Protein AF-A0A9E5DYR8-F1 (afdb_monomer)

Radius of gyration: 23.83 Å; Cα contacts (8 Å, |Δi|>4): 126; chains: 1; bounding box: 58×71×40 Å

Solvent-accessible surface area (backbone atoms only — not comparable to full-atom values): 5945 Å² total; per-residue (Å²): 138,86,86,80,79,82,84,80,82,74,81,85,72,75,71,77,76,78,77,70,74,74,74,64,49,75,17,74,43,78,89,66,43,67,97,70,86,52,70,47,28,23,45,57,77,34,34,35,28,72,40,79,42,73,93,47,99,76,27,37,37,32,37,25,38,33,64,91,76,72,44,77,45,80,48,78,42,66,45,71,88,55,59,79,45,76,77,48,56,75,80,113

Foldseek 3Di:
DDDDDDDDDDPPPVDPPPPPVPQQAEALDPVSDDLDDDQSHQHVVFWHFHDWDPPDPFFIWTFTQGRVVRDTDIDTHGDVVQVPDPVSVVVD

Nearest PDB structures (foldseek):
  6b2q-assembly2_B  TM=7.260E-01  e=1.395E-02  Mycobacterium tuberculosis
  6b2q-assembly1_D  TM=7.282E-01  e=1.938E-02  Mycobacterium tuberculosis
  3ork-assembly1_A  TM=7.074E-01  e=6.755E-02  Mycobacterium tuberculosis H37Ra
  3orp-assembly1_A  TM=7.046E-01  e=7.214E-02  Mycobacterium tuberculosis H37Ra
  7jxy-assembly2_B  TM=6.238E-01  e=1.220E-01  Homo sapiens

Mean predicted aligned error: 13.29 Å

Sequence (92 aa):
MRDVVPRDSRPTGDSVAQESSPVPVLYPTEESAPATWKVGDVILDLYEVKQVHEGGNMGLVYRVHHKGWNMDLAVKSPRPEYFETEAQKEDF

Secondary structure (DSSP, 8-state):
---PPP---------------PPPPEE-SGGGS-SS--TT-EETTTEEEEEEE---TT-EEEEEEETTTTEEEEEEE--GGGSSSHHHHTT-

pLDDT: mean 76.42, std 19.4, range [39.59, 98.0]

Structure (mmCIF, N/CA/C/O backbone):
data_AF-A0A9E5DYR8-F1
#
_entry.id   AF-A0A9E5DYR8-F1
#
loop_
_atom_site.group_PDB
_atom_site.id
_atom_site.type_symbol
_atom_site.label_atom_id
_atom_site.label_alt_id
_atom_site.label_comp_id
_atom_site.label_asym_id
_atom_site.label_entity_id
_atom_site.label_seq_id
_atom_site.pdbx_PDB_ins_code
_atom_site.Cartn_x
_atom_site.Cartn_y
_atom_site.Cartn_z
_atom_site.occupancy
_atom_site.B_iso_or_equiv
_atom_site.auth_seq_id
_atom_site.auth_comp_id
_atom_site.auth_asym_id
_atom_site.auth_atom_id
_atom_site.pdbx_PDB_model_num
ATOM 1 N N . MET A 1 1 ? -42.277 -60.151 17.083 1.00 46.19 1 MET A N 1
ATOM 2 C 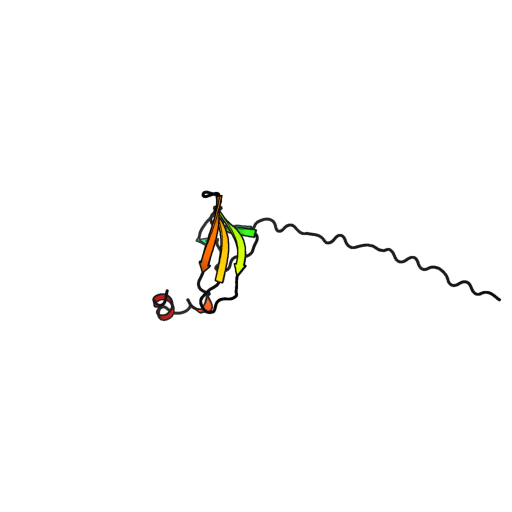CA . MET A 1 1 ? -40.950 -60.066 17.722 1.00 46.19 1 MET A CA 1
ATOM 3 C C . MET A 1 1 ? -40.329 -58.771 17.223 1.00 46.19 1 MET A C 1
ATOM 5 O O . MET A 1 1 ? -40.266 -58.595 16.016 1.00 46.19 1 MET A O 1
ATOM 9 N N . ARG A 1 2 ? -40.121 -57.792 18.109 1.00 44.97 2 ARG A N 1
ATOM 10 C CA . ARG A 1 2 ? -39.675 -56.430 17.772 1.00 44.97 2 ARG A CA 1
ATOM 11 C C . ARG A 1 2 ? -38.202 -56.329 18.149 1.00 44.97 2 ARG A C 1
ATOM 13 O O . ARG A 1 2 ? -37.917 -56.324 19.341 1.00 44.97 2 ARG A O 1
ATOM 20 N N . ASP A 1 3 ? -37.316 -56.229 17.169 1.00 49.31 3 ASP A N 1
ATOM 21 C CA . ASP A 1 3 ? -35.912 -55.911 17.420 1.00 49.31 3 ASP A CA 1
ATOM 22 C C . ASP A 1 3 ? -35.739 -54.388 17.411 1.00 49.31 3 ASP A C 1
ATOM 24 O O . ASP A 1 3 ? -35.978 -53.705 16.414 1.00 49.31 3 ASP A O 1
ATOM 28 N N . VAL A 1 4 ? -35.414 -53.851 18.586 1.00 55.44 4 VAL A N 1
ATOM 29 C CA . VAL A 1 4 ? -35.111 -52.440 18.834 1.00 55.44 4 VAL A CA 1
ATOM 30 C C . VAL A 1 4 ? -33.636 -52.218 18.503 1.00 55.44 4 VAL A C 1
ATOM 32 O O . VAL A 1 4 ? -32.764 -52.789 19.151 1.00 55.44 4 VAL A O 1
ATOM 35 N N . VAL A 1 5 ? -33.353 -51.385 17.502 1.00 61.25 5 VAL A N 1
ATOM 36 C CA . VAL A 1 5 ? -31.987 -50.959 17.157 1.00 61.25 5 VAL A CA 1
ATOM 37 C C . VAL A 1 5 ? -31.537 -49.859 18.138 1.00 61.25 5 VAL A C 1
ATOM 39 O O . VAL A 1 5 ? -32.334 -48.952 18.407 1.00 61.25 5 VAL A O 1
ATOM 42 N N . PRO A 1 6 ? -30.304 -49.878 18.685 1.00 51.47 6 PRO A N 1
ATOM 43 C CA . PRO A 1 6 ? -29.845 -48.847 19.615 1.00 51.47 6 PRO A CA 1
ATOM 44 C C . PRO A 1 6 ? -29.602 -47.513 18.897 1.00 51.47 6 PRO A C 1
ATOM 46 O O . PRO A 1 6 ? -29.006 -47.467 17.822 1.00 51.47 6 PRO A O 1
ATOM 49 N N . ARG A 1 7 ? -30.048 -46.413 19.518 1.00 55.56 7 ARG A N 1
ATOM 50 C CA . ARG A 1 7 ? -29.692 -45.042 19.132 1.00 55.56 7 ARG A CA 1
ATOM 51 C C . ARG A 1 7 ? -28.212 -44.808 19.422 1.00 55.56 7 ARG A C 1
ATOM 53 O O . ARG A 1 7 ? -27.845 -44.639 20.581 1.00 55.56 7 ARG A O 1
ATOM 60 N N . ASP A 1 8 ? -27.400 -44.752 18.375 1.00 49.38 8 ASP A N 1
ATOM 61 C CA . ASP A 1 8 ? -26.025 -44.278 18.480 1.00 49.38 8 ASP A CA 1
ATOM 62 C C . ASP A 1 8 ? -26.023 -42.744 18.401 1.00 49.38 8 ASP A C 1
ATOM 64 O O . ASP A 1 8 ? -26.296 -42.135 17.361 1.00 49.38 8 ASP A O 1
ATOM 68 N N . SER A 1 9 ? -25.810 -42.115 19.553 1.00 49.31 9 SER A N 1
ATOM 69 C CA . SER A 1 9 ? -25.691 -40.669 19.712 1.00 49.31 9 SER A CA 1
ATOM 70 C C . SER A 1 9 ? -24.355 -40.214 19.130 1.00 49.31 9 SER A C 1
ATOM 72 O O . SER A 1 9 ? -23.317 -40.355 19.772 1.00 49.31 9 SER A O 1
ATOM 74 N N . ARG A 1 10 ? -24.359 -39.642 17.921 1.00 51.03 10 ARG A N 1
ATOM 75 C CA . ARG A 1 10 ? -23.182 -38.924 17.416 1.00 51.03 10 ARG A CA 1
ATOM 76 C C . ARG A 1 10 ? -23.037 -37.601 18.174 1.00 51.03 10 ARG A C 1
ATOM 78 O O . ARG A 1 10 ? -24.021 -36.867 18.269 1.00 51.03 10 ARG A O 1
ATOM 85 N N . PRO A 1 11 ? -21.845 -37.260 18.685 1.00 47.50 11 PRO A N 1
ATOM 86 C CA . PRO A 1 11 ? -21.601 -35.927 19.197 1.00 47.50 11 PRO A CA 1
ATOM 87 C C . PRO A 1 11 ? -21.517 -34.978 17.998 1.00 47.50 11 PRO A C 1
ATOM 89 O O . PRO A 1 11 ? -20.587 -35.063 17.197 1.00 47.50 11 PRO A O 1
ATOM 92 N N . THR A 1 12 ? -22.486 -34.073 17.857 1.00 50.56 12 THR A N 1
ATOM 93 C CA . THR A 1 12 ? -22.321 -32.874 17.027 1.00 50.56 12 THR A CA 1
ATOM 94 C C . THR A 1 12 ? -21.354 -31.953 17.763 1.00 50.56 12 THR A C 1
ATOM 96 O O . THR A 1 12 ? -21.748 -31.041 18.483 1.00 50.56 12 THR A O 1
ATOM 99 N N . GLY A 1 13 ? -20.063 -32.259 17.659 1.00 46.84 13 GLY A N 1
ATOM 100 C CA . GLY A 1 13 ? -19.022 -31.266 17.848 1.00 46.84 13 GLY A CA 1
ATOM 101 C C . GLY A 1 13 ? -19.037 -30.387 16.612 1.00 46.84 13 GLY A C 1
ATOM 102 O O . GLY A 1 13 ? -18.286 -30.649 15.676 1.00 46.84 13 GLY A O 1
ATOM 103 N N . ASP A 1 14 ? -19.931 -29.397 16.581 1.00 47.69 14 ASP A N 1
ATOM 104 C CA . ASP A 1 14 ? -19.797 -28.302 15.632 1.00 47.69 14 ASP A CA 1
ATOM 105 C C . ASP A 1 14 ? -18.512 -27.574 16.001 1.00 47.69 14 ASP A C 1
ATOM 107 O O . ASP A 1 14 ? -18.402 -26.854 16.994 1.00 47.69 14 ASP A O 1
ATOM 111 N N . SER A 1 15 ? -17.501 -27.928 15.217 1.00 50.16 15 SER A N 1
ATOM 112 C CA . SER A 1 15 ? -16.172 -27.373 15.183 1.00 50.16 15 SER A CA 1
ATOM 113 C C . SER A 1 15 ? -16.289 -25.860 15.271 1.00 50.16 15 SER A C 1
ATOM 115 O O . SER A 1 15 ? -16.805 -25.219 14.356 1.00 50.16 15 SER A O 1
ATOM 117 N N . VAL A 1 16 ? -15.810 -25.291 16.376 1.00 44.12 16 VAL A N 1
ATOM 118 C CA . VAL A 1 16 ? -15.523 -23.862 16.456 1.00 44.12 16 VAL A CA 1
ATOM 119 C C . VAL A 1 16 ? -14.579 -23.587 15.292 1.00 44.12 16 VAL A C 1
ATOM 121 O O . VAL A 1 16 ? -13.427 -24.023 15.310 1.00 44.12 16 VAL A O 1
ATOM 124 N N . ALA A 1 17 ? -15.099 -22.966 14.232 1.00 48.78 17 ALA A N 1
ATOM 125 C CA . ALA A 1 17 ? -14.280 -22.394 13.187 1.00 48.78 17 ALA A CA 1
ATOM 126 C C . ALA A 1 17 ? -13.389 -21.391 13.907 1.00 48.78 17 ALA A C 1
ATOM 128 O O . ALA A 1 17 ? -13.847 -20.368 14.414 1.00 48.78 17 ALA A O 1
ATOM 129 N N . GLN A 1 18 ? -12.135 -21.785 14.080 1.00 39.59 18 GLN A N 1
ATOM 130 C CA . GLN A 1 18 ? -11.111 -20.972 14.684 1.00 39.59 18 GLN A CA 1
ATOM 131 C C . GLN A 1 18 ? -10.857 -19.852 13.680 1.00 39.59 18 GLN A C 1
ATOM 133 O O . GLN A 1 18 ? -10.026 -19.979 12.785 1.00 39.59 18 GLN A O 1
ATOM 138 N N . GLU A 1 19 ? -11.651 -18.787 13.771 1.00 44.25 19 GLU A N 1
ATOM 139 C CA . GLU A 1 19 ? -11.402 -17.531 13.087 1.00 44.25 19 GLU A CA 1
ATOM 140 C C . GLU A 1 19 ? -10.165 -16.952 13.764 1.00 44.25 19 GLU A C 1
ATOM 142 O O . GLU A 1 19 ? -10.221 -16.185 14.724 1.00 44.25 19 GLU A O 1
ATOM 147 N N . SER A 1 20 ? -9.007 -17.470 13.352 1.00 48.09 20 SER A N 1
ATOM 148 C CA . SER A 1 20 ? -7.715 -16.901 13.662 1.00 48.09 20 SER A CA 1
ATOM 149 C C . SER A 1 20 ? -7.715 -15.537 12.999 1.00 48.09 20 SER A C 1
ATOM 151 O O . SER A 1 20 ? -7.324 -15.426 11.838 1.00 48.09 20 SER A O 1
ATOM 153 N N . SER A 1 21 ? -8.228 -14.525 13.701 1.00 47.31 21 SER A N 1
ATOM 154 C CA . SER A 1 21 ? -8.027 -13.129 13.339 1.00 47.31 21 SER A CA 1
ATOM 155 C C . SER A 1 21 ? -6.540 -12.986 13.039 1.00 47.31 21 SER A C 1
ATOM 157 O O . SER A 1 21 ? -5.734 -13.184 13.957 1.00 47.31 21 SER A O 1
ATOM 159 N N . PRO A 1 22 ? -6.142 -12.768 11.775 1.00 64.44 22 PRO A N 1
ATOM 160 C CA . PRO A 1 22 ? -4.736 -12.657 11.465 1.00 64.44 22 PRO A CA 1
ATOM 161 C C . PRO A 1 22 ? -4.243 -11.428 12.217 1.00 64.44 22 PRO A C 1
ATOM 163 O O . PRO A 1 22 ? -4.760 -10.324 12.044 1.00 64.44 22 PRO A O 1
ATOM 166 N N . VAL A 1 23 ? -3.298 -11.644 13.129 1.00 68.31 23 VAL A N 1
ATOM 167 C CA . VAL A 1 23 ? -2.586 -10.545 13.774 1.00 68.31 23 VAL A CA 1
ATOM 168 C C . VAL A 1 23 ? -1.993 -9.712 12.634 1.00 68.31 23 VAL A C 1
ATOM 170 O O . VAL A 1 23 ? -1.356 -10.306 11.759 1.00 68.31 23 VAL A O 1
ATOM 173 N N . PRO A 1 24 ? -2.234 -8.390 12.580 1.00 75.88 24 PRO A N 1
ATOM 174 C CA . PRO A 1 24 ? -1.708 -7.571 11.498 1.00 75.88 24 PRO A CA 1
ATOM 175 C C . PRO A 1 24 ? -0.186 -7.682 11.497 1.00 75.88 24 PRO A C 1
ATOM 177 O O . PRO A 1 24 ? 0.461 -7.453 12.523 1.00 75.88 24 PRO A O 1
ATOM 180 N N . VAL A 1 25 ? 0.382 -8.079 10.360 1.00 90.44 25 VAL A N 1
ATOM 181 C CA . VAL A 1 25 ? 1.833 -8.188 10.211 1.00 90.44 25 VAL A CA 1
ATOM 182 C C . VAL A 1 25 ? 2.368 -6.790 9.924 1.00 90.44 25 VAL A C 1
ATOM 184 O O . VAL A 1 25 ? 1.928 -6.134 8.980 1.00 90.44 25 VAL A O 1
ATOM 187 N N . LEU A 1 26 ? 3.274 -6.310 10.776 1.00 93.88 26 LEU A N 1
ATOM 188 C CA . LEU A 1 26 ? 3.814 -4.955 10.703 1.00 93.88 26 LEU A CA 1
ATOM 189 C C . LEU A 1 26 ? 5.194 -4.963 10.045 1.00 93.88 26 LEU A C 1
ATOM 191 O O . LEU A 1 26 ? 6.066 -5.739 10.437 1.00 93.88 26 LEU A O 1
ATOM 195 N N . TYR A 1 27 ? 5.391 -4.050 9.100 1.00 95.38 27 TYR A N 1
ATOM 196 C CA . TYR A 1 27 ? 6.655 -3.822 8.406 1.00 95.38 27 TYR A CA 1
ATOM 197 C C . TYR A 1 27 ? 7.040 -2.349 8.578 1.00 95.38 27 TYR A C 1
ATOM 199 O O . TYR A 1 27 ? 6.652 -1.518 7.756 1.00 95.38 27 TYR A O 1
ATOM 207 N N . PRO A 1 28 ? 7.733 -1.982 9.671 1.00 92.19 28 PRO A N 1
ATOM 208 C CA . PRO A 1 28 ? 7.943 -0.581 10.041 1.00 92.19 28 PRO A CA 1
ATOM 209 C C . PRO A 1 28 ? 8.922 0.156 9.114 1.00 92.19 28 PRO A C 1
ATOM 211 O O . PRO A 1 28 ? 8.922 1.384 9.088 1.00 92.19 28 PRO A O 1
ATOM 214 N N . THR A 1 29 ? 9.749 -0.565 8.347 1.00 94.00 29 THR A N 1
ATOM 215 C CA . THR A 1 29 ? 10.714 0.021 7.399 1.00 94.00 29 THR A CA 1
ATOM 216 C C . THR A 1 29 ? 1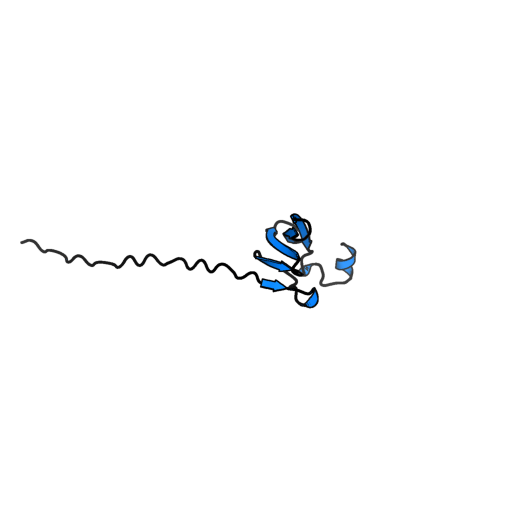0.588 -0.588 6.007 1.00 94.00 29 THR A C 1
ATOM 218 O O . THR A 1 29 ? 10.052 -1.689 5.843 1.00 94.00 29 THR A O 1
ATOM 221 N N . GLU A 1 30 ? 11.113 0.117 5.006 1.00 89.62 30 GLU A N 1
ATOM 222 C CA . GLU A 1 30 ? 11.076 -0.298 3.600 1.00 89.62 30 GLU A CA 1
ATOM 223 C C . GLU A 1 30 ? 11.821 -1.619 3.370 1.00 89.62 30 GLU A C 1
ATOM 225 O O . GLU A 1 30 ? 11.337 -2.475 2.639 1.00 89.62 30 GLU A O 1
ATOM 230 N N . GLU A 1 31 ? 12.945 -1.840 4.056 1.00 91.00 31 GLU A N 1
ATOM 231 C CA . GLU A 1 31 ? 13.760 -3.056 3.918 1.00 91.00 31 GLU A CA 1
ATOM 232 C C . GLU A 1 31 ? 13.066 -4.300 4.477 1.00 91.00 31 GLU A C 1
ATOM 234 O O . GLU A 1 31 ? 13.358 -5.420 4.061 1.00 91.00 31 GLU A O 1
ATOM 239 N N . SER A 1 32 ? 12.169 -4.110 5.447 1.00 91.88 32 SER A N 1
ATOM 240 C CA . SER A 1 32 ? 11.399 -5.205 6.037 1.00 91.88 32 SER A CA 1
ATOM 241 C C . SER A 1 32 ? 10.191 -5.596 5.188 1.00 91.88 32 SER A C 1
ATOM 243 O O . SER A 1 32 ? 9.690 -6.714 5.321 1.00 91.88 32 SER A O 1
ATOM 245 N N . ALA A 1 33 ? 9.714 -4.688 4.331 1.00 90.69 33 ALA A N 1
ATOM 246 C CA . ALA A 1 33 ? 8.494 -4.885 3.570 1.00 90.69 33 ALA A CA 1
ATOM 247 C C . ALA A 1 33 ? 8.707 -5.929 2.457 1.00 90.69 33 ALA A C 1
ATOM 249 O O . ALA A 1 33 ? 9.658 -5.833 1.678 1.00 90.69 33 ALA A O 1
ATOM 250 N N . PRO A 1 34 ? 7.822 -6.932 2.334 1.00 89.88 34 PRO A N 1
ATOM 251 C CA . PRO A 1 34 ? 7.938 -7.926 1.282 1.00 89.88 34 PRO A CA 1
ATOM 252 C C . PRO A 1 34 ? 7.590 -7.317 -0.082 1.00 89.88 34 PRO A C 1
ATOM 254 O O . PRO A 1 34 ? 6.802 -6.376 -0.183 1.00 89.88 34 PRO A O 1
ATOM 257 N N . ALA A 1 35 ? 8.110 -7.920 -1.153 1.00 86.50 35 ALA A N 1
ATOM 258 C CA . ALA A 1 35 ? 7.796 -7.524 -2.530 1.00 86.50 35 ALA A CA 1
ATOM 259 C C . ALA A 1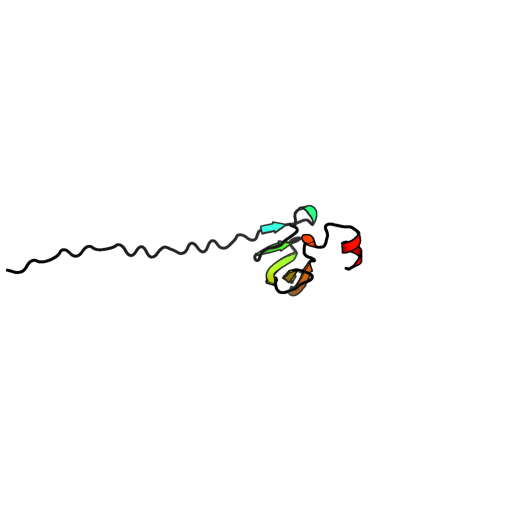 35 ? 6.315 -7.740 -2.912 1.00 86.50 35 ALA A C 1
ATOM 261 O O . ALA A 1 35 ? 5.824 -7.178 -3.887 1.00 86.50 35 ALA A O 1
ATOM 262 N N . THR A 1 36 ? 5.589 -8.572 -2.165 1.00 88.75 36 THR A N 1
ATOM 263 C CA . THR A 1 36 ? 4.159 -8.827 -2.360 1.00 88.75 36 THR A CA 1
ATOM 264 C C . THR A 1 36 ? 3.449 -8.719 -1.024 1.00 88.75 36 THR A C 1
ATOM 266 O O . THR A 1 36 ? 3.871 -9.347 -0.052 1.00 88.75 36 THR A O 1
ATOM 269 N N . TRP A 1 37 ? 2.372 -7.937 -0.981 1.00 92.00 37 TRP A N 1
ATOM 270 C CA . TRP A 1 37 ? 1.624 -7.674 0.245 1.00 92.00 37 TRP A CA 1
ATOM 271 C C . TRP A 1 37 ? 0.353 -8.515 0.327 1.00 92.00 37 TRP A C 1
ATOM 273 O O . TRP A 1 37 ? -0.223 -8.917 -0.687 1.00 92.00 37 TRP A O 1
ATOM 283 N N . LYS A 1 38 ? -0.112 -8.755 1.550 1.00 93.00 38 LYS A N 1
ATOM 284 C CA . LYS A 1 38 ? -1.333 -9.500 1.860 1.00 93.00 38 LYS A CA 1
ATOM 285 C C . LYS A 1 38 ? -2.320 -8.616 2.607 1.00 93.00 38 LYS A C 1
ATOM 287 O O . LYS A 1 38 ? -1.946 -7.645 3.254 1.00 93.00 38 LYS A O 1
ATOM 292 N N . VAL A 1 39 ? -3.602 -8.966 2.535 1.00 94.62 39 VAL A N 1
ATOM 293 C CA . VAL A 1 39 ? -4.637 -8.284 3.325 1.00 94.62 39 VAL A CA 1
ATOM 294 C C . VAL A 1 39 ? -4.311 -8.410 4.815 1.00 94.62 39 VAL A C 1
ATOM 296 O O . VAL A 1 39 ? -4.062 -9.512 5.297 1.00 94.62 39 VAL A O 1
ATOM 299 N N . GLY A 1 40 ? -4.332 -7.282 5.525 1.00 94.38 40 GLY A N 1
ATOM 300 C CA . GLY A 1 40 ? -3.968 -7.177 6.939 1.00 94.38 40 GLY A CA 1
ATOM 301 C C . GLY A 1 40 ? -2.516 -6.764 7.200 1.00 94.38 40 GLY A C 1
ATOM 302 O O . GLY A 1 40 ? -2.203 -6.405 8.335 1.00 94.38 40 GLY A O 1
ATOM 303 N N . ASP A 1 41 ? -1.648 -6.758 6.183 1.00 95.50 41 ASP A N 1
ATOM 304 C CA . ASP A 1 41 ? -0.295 -6.212 6.316 1.00 95.50 41 ASP A CA 1
ATOM 305 C C . ASP A 1 41 ? -0.351 -4.696 6.553 1.00 95.50 41 ASP A C 1
ATOM 307 O O . ASP A 1 41 ? -1.176 -3.986 5.966 1.00 95.50 41 ASP A O 1
ATOM 311 N N . VAL A 1 42 ? 0.552 -4.187 7.391 1.00 95.94 42 VAL A N 1
ATOM 312 C CA . VAL A 1 42 ? 0.745 -2.750 7.612 1.00 95.94 42 VAL A CA 1
ATOM 313 C C . VAL A 1 42 ? 2.162 -2.373 7.205 1.00 95.94 42 VAL A C 1
ATOM 315 O O . VAL A 1 42 ? 3.133 -2.757 7.854 1.00 95.94 42 VAL A O 1
ATOM 318 N N . ILE A 1 43 ? 2.266 -1.589 6.139 1.00 96.38 43 ILE A N 1
ATOM 319 C CA . ILE A 1 43 ? 3.530 -1.161 5.542 1.00 96.38 43 ILE A CA 1
ATOM 320 C C . ILE A 1 43 ? 3.884 0.233 6.067 1.00 96.38 43 ILE A C 1
ATOM 322 O O . ILE A 1 43 ? 3.039 1.133 6.066 1.00 96.38 43 ILE A O 1
ATOM 326 N N . LEU A 1 44 ? 5.120 0.406 6.536 1.00 96.00 44 LEU A N 1
ATOM 327 C CA . LEU A 1 44 ? 5.658 1.637 7.137 1.00 96.00 44 LEU A CA 1
ATOM 328 C C . LEU A 1 44 ? 4.810 2.173 8.300 1.00 96.00 44 LEU A C 1
ATOM 330 O O . LEU A 1 44 ? 4.681 3.382 8.480 1.00 96.00 44 LEU A O 1
ATOM 334 N N . ASP A 1 45 ? 4.131 1.271 9.015 1.00 95.06 45 ASP A N 1
ATOM 335 C CA . ASP A 1 45 ? 3.108 1.570 10.027 1.00 95.06 45 ASP A CA 1
ATOM 336 C C . ASP A 1 45 ? 1.929 2.446 9.542 1.00 95.06 45 ASP A C 1
ATOM 338 O O . ASP A 1 45 ? 1.038 2.794 10.328 1.00 95.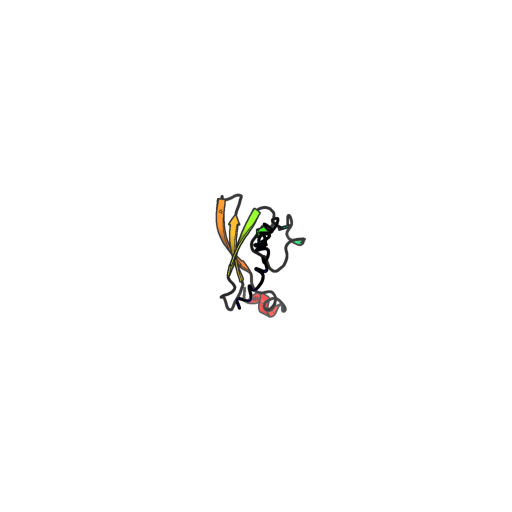06 45 ASP A O 1
ATOM 342 N N . LEU A 1 46 ? 1.858 2.723 8.236 1.00 96.25 46 LEU A N 1
ATOM 343 C CA . LEU A 1 46 ? 1.058 3.788 7.634 1.00 96.25 46 LEU A CA 1
ATOM 344 C C . LEU A 1 46 ? 0.013 3.275 6.641 1.00 96.25 46 LEU A C 1
ATOM 346 O O . LEU A 1 46 ? -1.110 3.785 6.628 1.00 96.25 46 LEU A O 1
ATOM 350 N N . TYR A 1 47 ? 0.369 2.269 5.842 1.00 97.19 47 TYR A N 1
ATOM 351 C CA . TYR A 1 47 ? -0.471 1.710 4.786 1.00 97.19 47 TYR A CA 1
ATOM 352 C C . TYR A 1 47 ? -0.988 0.339 5.207 1.00 97.19 47 TYR A C 1
ATOM 354 O O . TYR A 1 47 ? -0.257 -0.646 5.165 1.00 97.19 47 TYR A O 1
ATOM 362 N N . GLU A 1 48 ? -2.252 0.260 5.610 1.00 96.88 48 GLU A N 1
ATOM 363 C CA . GLU A 1 48 ? -2.888 -1.024 5.908 1.00 96.88 48 GLU A CA 1
ATOM 364 C C . GLU A 1 48 ? -3.520 -1.607 4.644 1.00 96.88 48 GLU A C 1
ATOM 366 O O . GLU A 1 48 ? -4.387 -0.981 4.035 1.00 96.88 48 GLU A O 1
ATOM 371 N N . VAL A 1 49 ? -3.135 -2.817 4.255 1.00 96.12 49 VAL A N 1
ATOM 372 C CA . VAL A 1 49 ? -3.657 -3.470 3.052 1.00 96.12 49 VAL A CA 1
ATOM 373 C C . VAL A 1 49 ? -5.050 -4.034 3.317 1.00 96.12 49 VAL A C 1
ATOM 375 O O . VAL A 1 49 ? -5.240 -4.936 4.130 1.00 96.12 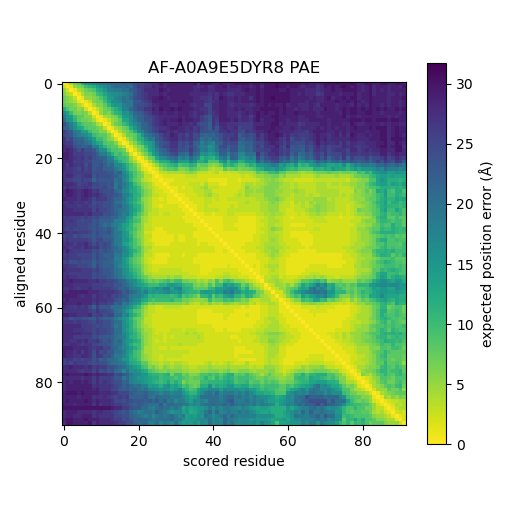49 VAL A O 1
ATOM 378 N N . LYS A 1 50 ? -6.044 -3.524 2.589 1.00 96.12 50 LYS A N 1
ATOM 379 C CA . LYS A 1 50 ? -7.458 -3.911 2.716 1.00 96.12 50 LYS A CA 1
ATOM 380 C C . LYS A 1 50 ? -7.911 -4.884 1.637 1.00 96.12 50 LYS A C 1
ATOM 382 O O . LYS A 1 50 ? -8.878 -5.610 1.846 1.00 96.12 50 LYS A O 1
ATOM 387 N N . GLN A 1 51 ? -7.287 -4.850 0.461 1.00 94.25 51 GLN A N 1
ATOM 388 C CA . GLN A 1 51 ? -7.633 -5.725 -0.659 1.00 94.25 51 GLN A CA 1
ATOM 389 C C . GLN A 1 51 ? -6.470 -5.838 -1.645 1.00 94.25 51 GLN A C 1
ATOM 391 O O . GLN A 1 51 ? -5.748 -4.867 -1.866 1.00 94.25 51 GLN A O 1
ATOM 396 N N . VAL A 1 52 ? -6.339 -7.006 -2.272 1.00 92.69 52 VAL A N 1
ATOM 397 C CA . VAL A 1 52 ? -5.411 -7.261 -3.378 1.00 92.69 52 VAL A CA 1
ATOM 398 C C . VAL A 1 52 ? -6.227 -7.493 -4.650 1.00 92.69 52 VAL A C 1
ATOM 400 O O . VAL A 1 52 ? -7.176 -8.277 -4.648 1.00 92.69 52 VAL A O 1
ATOM 403 N N . HIS A 1 53 ? -5.876 -6.802 -5.731 1.00 89.38 53 HIS A N 1
ATOM 404 C CA . HIS A 1 53 ? -6.448 -6.988 -7.059 1.00 89.38 53 HIS A CA 1
ATOM 405 C C . HIS A 1 53 ? -5.371 -7.519 -8.006 1.00 89.38 53 HIS A C 1
ATOM 407 O O . HIS A 1 53 ? -4.441 -6.805 -8.382 1.00 89.38 53 HIS A O 1
ATOM 413 N N . GLU A 1 54 ? -5.530 -8.772 -8.428 1.00 82.19 54 GLU A N 1
ATOM 414 C CA . GLU A 1 54 ? -4.575 -9.467 -9.303 1.00 82.19 54 GLU A CA 1
ATOM 415 C C . GLU A 1 54 ? -4.931 -9.360 -10.800 1.00 82.19 54 GLU A C 1
ATOM 417 O O . GLU A 1 54 ? -4.174 -9.800 -11.662 1.00 82.19 54 GLU A O 1
ATOM 422 N N . GLY A 1 55 ? -6.079 -8.755 -11.128 1.00 70.12 55 GLY A N 1
ATOM 423 C CA . GLY A 1 55 ? -6.705 -8.771 -12.458 1.00 70.12 55 GLY A CA 1
ATOM 424 C C . GLY A 1 55 ? -6.074 -7.886 -13.544 1.00 70.12 55 GLY A C 1
ATOM 425 O O . GLY A 1 55 ? -6.775 -7.504 -14.477 1.00 70.12 55 GLY A O 1
ATOM 426 N N . GLY A 1 56 ? -4.792 -7.529 -13.443 1.00 66.56 56 GLY A N 1
ATOM 427 C CA . GLY A 1 56 ? -4.088 -6.676 -14.408 1.00 66.56 56 GLY A CA 1
ATOM 428 C C . GLY A 1 56 ? -2.901 -7.372 -15.078 1.00 66.56 56 GLY A C 1
ATOM 429 O O . GLY A 1 56 ? -2.170 -8.121 -14.433 1.00 66.56 56 GLY A O 1
ATOM 430 N N . ASN A 1 57 ? -2.672 -7.078 -16.364 1.00 65.81 57 ASN A N 1
ATOM 431 C CA . ASN A 1 57 ? -1.559 -7.645 -17.143 1.00 65.81 57 ASN A CA 1
ATOM 432 C C . ASN A 1 57 ? -0.184 -7.042 -16.760 1.00 65.81 57 ASN A C 1
ATOM 434 O O . ASN A 1 57 ? 0.847 -7.658 -16.997 1.00 65.81 57 ASN A O 1
ATOM 438 N N . MET A 1 58 ? -0.175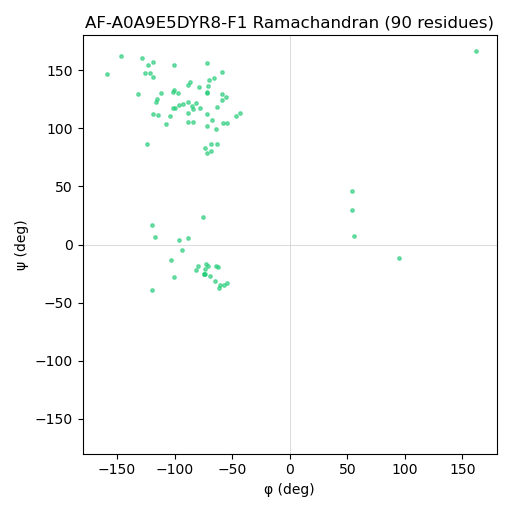 -5.849 -16.146 1.00 69.19 58 MET A N 1
ATOM 439 C CA . MET A 1 58 ? 1.022 -5.020 -15.900 1.00 69.19 58 MET A CA 1
ATOM 440 C C . MET A 1 58 ? 1.355 -4.791 -14.413 1.00 69.19 58 MET A C 1
ATOM 442 O O . MET A 1 58 ? 2.210 -3.969 -14.096 1.00 69.19 58 MET A O 1
ATOM 446 N N . GLY A 1 59 ? 0.657 -5.433 -13.472 1.00 75.25 59 GLY A N 1
ATOM 447 C CA . GLY A 1 59 ? 0.911 -5.198 -12.047 1.00 75.25 59 GLY A CA 1
ATOM 448 C C . GLY A 1 59 ? -0.209 -5.646 -11.120 1.00 75.25 59 GLY A C 1
ATOM 449 O O . GLY A 1 59 ? -1.325 -5.928 -11.556 1.00 75.25 59 GLY A O 1
ATOM 450 N N . LEU A 1 60 ? 0.121 -5.693 -9.835 1.00 86.06 60 LEU A N 1
ATOM 451 C CA . LEU A 1 60 ? -0.803 -5.857 -8.721 1.00 86.06 60 LEU A CA 1
ATOM 452 C C . LEU A 1 60 ? -1.327 -4.480 -8.311 1.00 86.06 60 LEU A C 1
ATOM 454 O O . LEU A 1 60 ? -0.579 -3.501 -8.284 1.00 86.06 60 LEU A O 1
ATOM 458 N N . VAL A 1 61 ? -2.614 -4.393 -7.984 1.00 91.31 61 VAL A N 1
ATOM 459 C CA . VAL A 1 61 ? -3.187 -3.183 -7.384 1.00 91.31 61 VAL A CA 1
ATOM 460 C C . VAL A 1 61 ? -3.674 -3.518 -5.986 1.00 91.31 61 VAL A C 1
ATOM 462 O O . VAL A 1 61 ? -4.518 -4.391 -5.805 1.00 91.31 61 VAL A O 1
ATOM 465 N N . TYR A 1 62 ? -3.164 -2.807 -4.992 1.00 94.19 62 TYR A N 1
ATOM 466 C CA . TYR A 1 62 ? -3.578 -2.932 -3.603 1.00 94.19 62 TYR A CA 1
ATOM 467 C C . TYR A 1 62 ? -4.510 -1.782 -3.242 1.00 94.19 62 TYR A C 1
ATOM 469 O O . TYR A 1 62 ? -4.177 -0.620 -3.473 1.00 94.19 62 TYR A O 1
ATOM 477 N N . ARG A 1 63 ? -5.656 -2.090 -2.630 1.00 96.50 63 ARG A N 1
ATOM 478 C CA . ARG A 1 63 ? -6.416 -1.084 -1.882 1.00 96.50 63 ARG A CA 1
ATOM 479 C C . ARG A 1 63 ? -5.827 -1.014 -0.484 1.00 96.50 63 ARG A C 1
ATOM 481 O O . ARG A 1 63 ? -5.868 -2.010 0.241 1.00 96.50 63 ARG A O 1
ATOM 488 N N . VAL A 1 64 ? -5.319 0.150 -0.107 1.00 97.25 64 VAL A N 1
ATOM 489 C CA . VAL A 1 64 ? -4.717 0.389 1.207 1.00 97.25 64 VAL A CA 1
ATOM 490 C C . VAL A 1 64 ? -5.436 1.516 1.925 1.00 97.25 64 VAL A C 1
ATOM 492 O O . VAL A 1 64 ? -5.891 2.451 1.279 1.00 97.25 64 VAL A O 1
ATOM 495 N N . HIS A 1 65 ? -5.504 1.453 3.247 1.00 98.00 65 HIS A N 1
ATOM 496 C CA . HIS A 1 65 ? -5.938 2.568 4.076 1.00 98.00 65 HIS A CA 1
ATOM 497 C C . HIS A 1 65 ? -4.713 3.327 4.588 1.00 98.00 65 HIS A C 1
ATOM 499 O O . HIS A 1 65 ? -3.875 2.754 5.287 1.00 98.00 65 HIS A O 1
ATOM 505 N N . HIS A 1 66 ? -4.605 4.611 4.247 1.00 97.88 66 HIS A N 1
ATOM 506 C CA . HIS A 1 66 ? -3.521 5.475 4.703 1.00 97.88 66 HIS A CA 1
ATOM 507 C C . HIS A 1 66 ? -3.890 6.138 6.033 1.00 97.88 66 HIS A C 1
ATOM 509 O O . HIS A 1 66 ? -4.665 7.098 6.061 1.00 97.88 66 HIS A O 1
ATOM 515 N N . LYS A 1 67 ? -3.305 5.677 7.145 1.00 95.50 67 LYS A N 1
ATOM 516 C CA . LYS A 1 67 ? -3.702 6.102 8.504 1.00 95.50 67 LYS A CA 1
ATOM 517 C C . LYS A 1 67 ? -3.545 7.603 8.762 1.00 95.50 67 LYS A C 1
ATOM 519 O O . LYS A 1 67 ? -4.359 8.186 9.467 1.00 95.50 67 LYS A O 1
ATOM 524 N N . GLY A 1 68 ? -2.529 8.244 8.180 1.00 96.56 68 GLY A N 1
ATOM 525 C CA . GLY A 1 68 ? -2.289 9.680 8.372 1.00 96.56 68 GLY A CA 1
ATOM 526 C C . GLY A 1 68 ? -3.262 10.585 7.610 1.00 96.56 68 GLY A C 1
ATOM 527 O O . GLY A 1 68 ? -3.491 11.721 8.009 1.00 96.56 68 GLY A O 1
ATOM 528 N N . TRP A 1 69 ? -3.841 10.088 6.516 1.00 97.38 69 TRP A N 1
ATOM 529 C CA . TRP A 1 69 ? -4.802 10.835 5.687 1.00 97.38 69 TRP A CA 1
ATOM 530 C C . TRP A 1 69 ? -6.236 10.374 5.937 1.00 97.38 69 TRP A C 1
ATOM 532 O O . TRP A 1 69 ? -7.175 11.054 5.536 1.00 97.38 69 TRP A O 1
ATOM 542 N N . ASN A 1 70 ? -6.391 9.234 6.615 1.00 96.75 70 ASN A 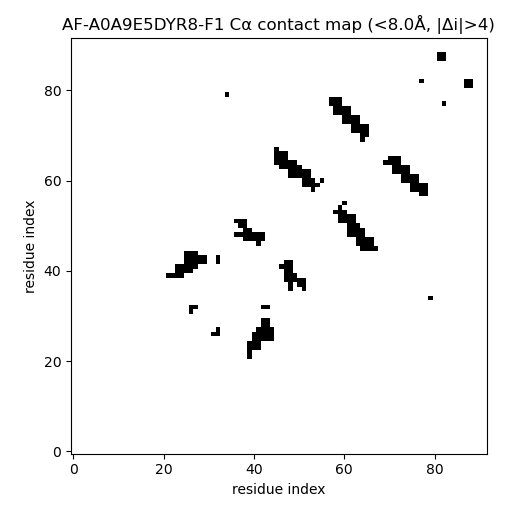N 1
ATOM 543 C CA . ASN A 1 70 ? -7.657 8.597 6.927 1.00 96.75 70 ASN A CA 1
ATOM 544 C C . ASN A 1 70 ? -8.515 8.353 5.674 1.00 96.75 70 ASN A C 1
ATOM 546 O O . ASN A 1 70 ? -9.708 8.653 5.642 1.00 96.75 70 ASN A O 1
ATOM 550 N N . MET A 1 71 ? -7.891 7.832 4.617 1.00 98.00 71 MET A N 1
ATOM 551 C CA . MET A 1 71 ? -8.571 7.510 3.365 1.00 98.00 71 MET A CA 1
ATOM 552 C C . MET A 1 71 ? -7.964 6.288 2.689 1.00 98.00 71 MET A C 1
ATOM 554 O O . MET A 1 71 ? -6.818 5.917 2.954 1.00 98.00 71 MET A O 1
ATOM 558 N N . ASP A 1 72 ? -8.730 5.708 1.773 1.00 97.69 72 ASP A N 1
ATOM 559 C CA . ASP A 1 72 ? -8.274 4.584 0.973 1.00 97.69 72 ASP A CA 1
ATOM 560 C C . ASP A 1 72 ? -7.568 5.065 -0.299 1.00 97.69 72 ASP A C 1
ATOM 562 O O . ASP A 1 72 ? -8.030 5.978 -0.986 1.00 97.69 72 ASP A O 1
ATOM 566 N N . LEU A 1 73 ? -6.450 4.420 -0.621 1.00 97.19 73 LEU A N 1
ATOM 567 C CA . LEU A 1 73 ? -5.630 4.665 -1.801 1.00 97.19 73 LEU A CA 1
ATOM 568 C C . LEU A 1 73 ? -5.485 3.377 -2.617 1.00 97.19 73 LEU A C 1
ATOM 570 O O . LEU A 1 73 ? -5.557 2.267 -2.084 1.00 97.19 73 LEU A O 1
ATOM 574 N N . ALA A 1 74 ? -5.239 3.538 -3.915 1.00 95.19 74 ALA A N 1
ATOM 575 C CA . ALA A 1 74 ? -4.823 2.453 -4.791 1.00 95.19 74 ALA A CA 1
ATOM 576 C C . ALA A 1 74 ? -3.305 2.523 -4.988 1.00 95.19 74 ALA A C 1
ATOM 578 O O . ALA A 1 74 ? -2.797 3.494 -5.547 1.00 95.19 74 ALA A O 1
ATOM 579 N N . VAL A 1 75 ? -2.588 1.490 -4.551 1.00 93.00 75 VAL A N 1
ATOM 580 C CA . VAL A 1 75 ? -1.150 1.338 -4.801 1.00 93.00 75 VAL A CA 1
ATOM 581 C C . VAL A 1 75 ? -0.969 0.344 -5.936 1.00 93.00 75 VAL A C 1
ATOM 583 O O . VAL A 1 75 ? -1.357 -0.815 -5.813 1.00 93.00 75 VAL A O 1
ATOM 586 N N . LYS A 1 76 ? -0.384 0.788 -7.049 1.00 89.94 76 LYS A N 1
ATOM 587 C CA . LYS A 1 76 ? -0.003 -0.088 -8.157 1.00 89.94 76 LYS A CA 1
ATOM 588 C C . LYS A 1 76 ? 1.446 -0.515 -7.957 1.00 89.94 76 LYS A C 1
ATOM 590 O O . LYS A 1 76 ? 2.332 0.329 -7.910 1.00 89.94 76 LYS A O 1
ATOM 595 N N . SER A 1 77 ? 1.669 -1.816 -7.856 1.00 85.38 77 SER A N 1
ATOM 596 C CA . SER A 1 77 ? 2.996 -2.414 -7.782 1.00 85.38 77 SER A CA 1
ATOM 597 C C . SER A 1 77 ? 3.208 -3.270 -9.029 1.00 85.38 77 SER A C 1
ATOM 599 O O . SER A 1 77 ? 2.359 -4.116 -9.336 1.00 85.38 77 SER A O 1
ATOM 601 N N . PRO A 1 78 ? 4.282 -3.053 -9.796 1.00 80.69 78 PRO A N 1
ATOM 602 C CA . PRO A 1 78 ? 4.628 -3.959 -10.877 1.00 80.69 78 PRO A CA 1
ATOM 603 C C . PRO A 1 78 ? 4.856 -5.371 -10.341 1.00 80.69 78 PRO A C 1
ATOM 605 O O . PRO A 1 78 ? 5.305 -5.545 -9.208 1.00 80.69 78 PRO A O 1
ATOM 608 N N . ARG A 1 79 ? 4.543 -6.396 -11.139 1.00 74.56 79 ARG A N 1
ATOM 609 C CA . ARG A 1 79 ? 4.842 -7.758 -10.689 1.00 74.56 79 ARG A CA 1
ATOM 610 C C . ARG A 1 79 ? 6.360 -7.975 -10.689 1.00 74.56 79 ARG A C 1
ATOM 612 O O . ARG A 1 79 ? 7.005 -7.497 -11.626 1.00 74.56 79 ARG A O 1
ATOM 619 N N . PRO A 1 80 ? 6.924 -8.699 -9.704 1.00 68.88 80 PRO A N 1
ATOM 620 C CA . PRO A 1 80 ? 8.366 -8.934 -9.623 1.00 68.88 80 PRO A CA 1
ATOM 621 C C . PRO A 1 80 ? 8.944 -9.539 -10.907 1.00 68.88 80 PRO A C 1
ATOM 623 O O . PRO A 1 80 ? 10.046 -9.180 -11.308 1.00 68.88 80 PRO A O 1
ATOM 626 N N . GLU A 1 81 ? 8.160 -10.376 -11.596 1.00 68.00 81 GLU A N 1
ATOM 627 C CA . GLU A 1 81 ? 8.547 -11.024 -12.859 1.00 68.00 81 GLU A CA 1
ATOM 628 C C . GLU A 1 81 ? 8.817 -10.028 -14.009 1.00 68.00 81 GLU A C 1
ATOM 630 O O . GLU A 1 81 ? 9.482 -10.364 -14.987 1.00 68.00 81 GLU A O 1
ATOM 635 N N . TYR A 1 82 ? 8.315 -8.792 -13.908 1.00 63.69 82 TYR A N 1
ATOM 636 C CA . TYR A 1 82 ? 8.566 -7.720 -14.876 1.00 63.69 82 TYR A CA 1
ATOM 637 C C . TYR A 1 82 ? 9.713 -6.792 -14.464 1.00 63.69 82 TYR A C 1
ATOM 639 O O . TYR A 1 82 ? 9.948 -5.807 -15.143 1.00 63.69 82 TYR A O 1
ATOM 647 N N . PHE A 1 83 ? 10.417 -7.053 -13.363 1.00 60.53 83 PHE A N 1
ATOM 648 C CA . PHE A 1 83 ? 11.521 -6.207 -12.882 1.00 60.53 83 PHE A CA 1
ATOM 649 C C . PHE A 1 83 ? 12.856 -6.964 -12.812 1.00 60.53 83 PHE A C 1
ATOM 651 O O . PHE A 1 83 ? 13.807 -6.503 -12.176 1.00 60.53 83 PHE A O 1
ATOM 658 N N . GLU A 1 84 ? 12.947 -8.112 -13.489 1.00 61.31 84 GLU A N 1
ATOM 659 C CA . GLU A 1 84 ? 14.142 -8.964 -13.502 1.00 61.31 84 GLU A CA 1
ATOM 660 C C . GLU A 1 84 ? 15.288 -8.384 -14.345 1.00 61.31 84 GLU A C 1
ATOM 662 O O . GLU A 1 84 ? 16.455 -8.673 -14.081 1.00 61.31 84 GLU A O 1
ATOM 667 N N . THR A 1 85 ? 14.986 -7.542 -15.339 1.00 61.44 85 THR A N 1
ATOM 668 C CA . THR A 1 85 ? 15.992 -6.955 -16.239 1.00 61.44 85 THR A CA 1
ATOM 669 C C . THR A 1 85 ? 15.909 -5.430 -16.284 1.00 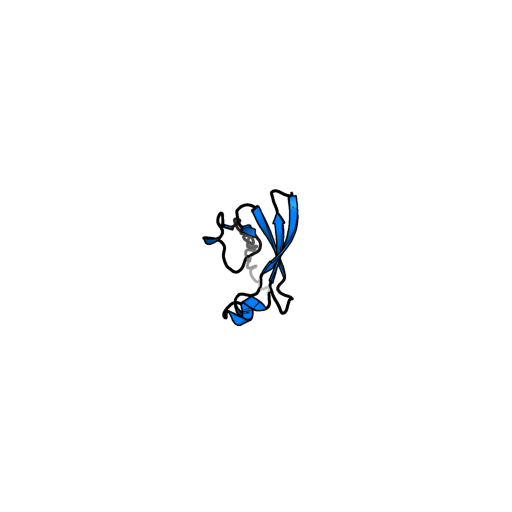61.44 85 THR A C 1
ATOM 671 O O . THR A 1 85 ? 14.830 -4.851 -16.187 1.00 61.44 85 THR A O 1
ATOM 674 N N . GLU A 1 86 ? 17.055 -4.765 -16.476 1.00 61.34 86 GLU A N 1
ATOM 675 C CA . GLU A 1 86 ? 17.131 -3.297 -16.592 1.00 61.34 86 GLU A CA 1
ATOM 676 C C . GLU A 1 86 ? 16.246 -2.751 -17.724 1.00 61.34 86 GLU A C 1
ATOM 678 O O . GLU A 1 86 ? 15.619 -1.713 -17.558 1.00 61.34 86 GLU A O 1
ATOM 683 N N . ALA A 1 87 ? 16.108 -3.490 -18.830 1.00 60.28 87 ALA A N 1
ATOM 684 C CA . ALA A 1 87 ? 15.242 -3.108 -19.945 1.00 60.28 87 ALA A CA 1
ATOM 685 C C . ALA A 1 87 ? 13.751 -3.072 -19.566 1.00 60.28 87 ALA A C 1
ATOM 687 O O . ALA A 1 87 ? 13.007 -2.259 -20.097 1.00 60.28 87 ALA A O 1
ATOM 688 N N . GLN A 1 88 ? 13.303 -3.920 -18.635 1.00 58.00 88 GLN A N 1
ATOM 689 C CA . GLN A 1 88 ? 11.907 -3.910 -18.190 1.00 58.00 88 GLN A CA 1
ATOM 690 C C . GLN A 1 88 ? 11.622 -2.799 -17.167 1.00 58.00 88 GLN A C 1
ATOM 692 O O . GLN A 1 88 ? 10.466 -2.430 -16.976 1.00 58.00 88 GLN A O 1
ATOM 697 N N . LYS A 1 89 ? 12.662 -2.243 -16.528 1.00 58.78 89 LYS A N 1
ATOM 698 C CA . LYS A 1 89 ? 12.537 -1.094 -15.617 1.00 58.78 89 LYS A CA 1
ATOM 699 C C . LYS A 1 89 ? 12.305 0.221 -16.362 1.00 58.78 89 LYS A C 1
ATOM 701 O O . LYS A 1 89 ? 11.725 1.124 -15.777 1.00 58.78 89 LYS A O 1
ATOM 706 N N . GLU A 1 90 ? 12.741 0.329 -17.620 1.00 61.94 90 GLU A N 1
ATOM 707 C CA . GLU A 1 9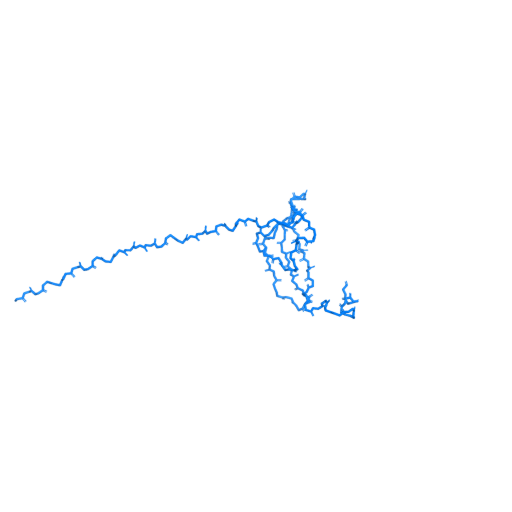0 ? 12.554 1.533 -18.450 1.00 61.94 90 GLU A CA 1
ATOM 708 C C . GLU A 1 90 ? 11.099 1.735 -18.919 1.00 61.94 90 GLU A C 1
ATOM 710 O O . GLU A 1 90 ? 10.732 2.842 -19.308 1.00 61.94 90 GLU A O 1
ATOM 715 N N . ASP A 1 91 ? 10.256 0.699 -18.842 1.00 59.12 91 ASP A N 1
ATOM 716 C CA . ASP A 1 91 ? 8.853 0.730 -19.282 1.00 59.12 91 ASP A CA 1
ATOM 717 C C . ASP A 1 91 ? 7.855 1.198 -18.189 1.00 59.12 91 ASP A C 1
ATOM 719 O O . ASP A 1 91 ? 6.636 1.166 -18.408 1.00 59.12 91 ASP A O 1
ATOM 723 N N . PHE A 1 92 ? 8.341 1.639 -17.019 1.00 55.38 92 PHE A N 1
ATOM 724 C CA . PHE A 1 92 ? 7.539 2.071 -15.858 1.00 55.38 92 PHE A CA 1
ATOM 725 C C . PHE A 1 92 ? 7.972 3.431 -15.302 1.00 55.38 92 PHE A C 1
ATOM 727 O O . PHE A 1 92 ? 7.067 4.143 -14.802 1.00 55.38 92 PHE A O 1
#